Protein AF-A0A7S1Y944-F1 (afdb_monomer)

Organism: NCBI:txid210454

Solvent-accessible surface area (backbone atoms only 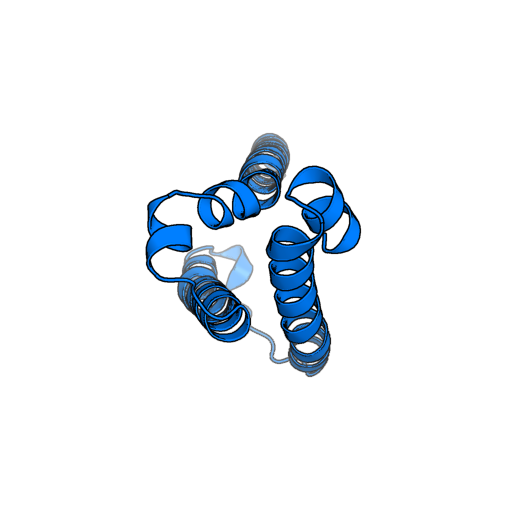— not comparable to full-atom values): 5858 Å² total; per-residue (Å²): 131,84,59,61,68,58,53,53,49,50,52,52,52,48,50,52,54,69,70,46,61,63,56,63,65,72,31,70,73,44,54,74,66,64,66,54,44,63,58,54,40,47,55,51,52,51,49,52,56,62,53,55,59,60,51,58,76,38,85,90,51,66,77,82,71,92,55,73,64,59,56,56,50,49,64,54,46,54,59,42,45,27,49,19,48,48,32,27,74,73,69,30,60,80,56,11,48,72,74,46,106

Mean predicted aligned error: 6.52 Å

InterPro domains:
  IPR010651 Sugar transport protein [PTHR16119] (5-99)
  IPR012435 TMEM144 [PF07857] (5-98)

Sequence (101 aa):
MSCEICGWSAALVSMLAFGTFGVPIKSDVARSVDIDPLVFQTYKTTMCFLTSWLLLLHPEVQNIQFTWWGVVSGLFWVPGGWGTVFAIKTAGLAVGIGVGS

Secondary structure (DSSP, 8-state):
---HHHHHHHHHHHHHHHHHTTTGGGSHHHHHTT--HHHHHHHHHHHHHHHHGGGGGSGGG------HHHHHHHHHHHHHHHHHHHHHHHH-HHHHHHHH-

Structure (mmCIF, N/CA/C/O backbone):
data_AF-A0A7S1Y944-F1
#
_entry.id   AF-A0A7S1Y944-F1
#
loop_
_atom_site.group_PDB
_atom_site.id
_atom_site.type_symbol
_atom_site.label_atom_id
_atom_site.label_alt_id
_at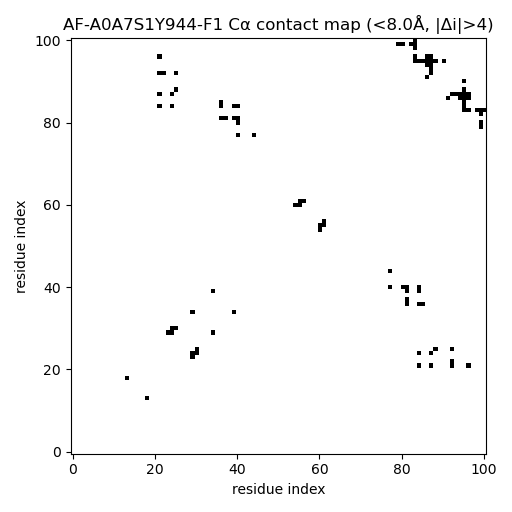om_site.label_comp_id
_atom_site.label_asym_id
_atom_site.label_entity_id
_atom_site.label_seq_id
_atom_site.pdbx_PDB_ins_code
_atom_site.Cartn_x
_atom_site.Cartn_y
_atom_site.Cartn_z
_atom_site.occupancy
_atom_site.B_iso_or_equiv
_atom_site.auth_seq_id
_atom_site.auth_comp_id
_atom_site.auth_asym_id
_atom_site.auth_atom_id
_atom_site.pdbx_PDB_model_num
ATOM 1 N N . MET A 1 1 ? -26.015 14.896 12.336 1.00 46.09 1 MET A N 1
ATOM 2 C CA . MET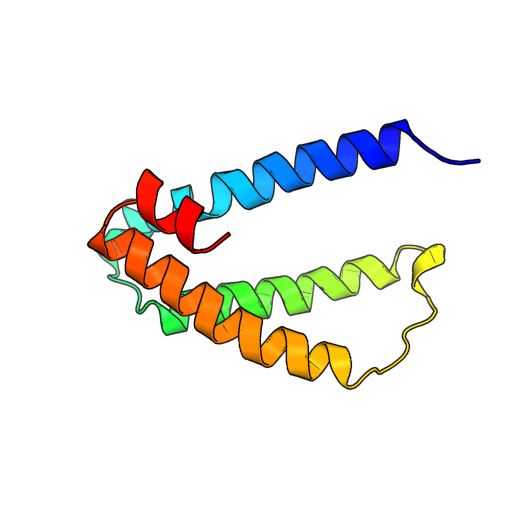 A 1 1 ? -26.126 15.784 11.161 1.00 46.09 1 MET A CA 1
ATOM 3 C C . MET A 1 1 ? -25.068 15.310 10.186 1.00 46.09 1 MET A C 1
ATOM 5 O O . MET A 1 1 ? -23.894 15.459 10.494 1.00 46.09 1 MET A O 1
ATOM 9 N N . SER A 1 2 ? -25.462 14.619 9.115 1.00 62.09 2 SER A N 1
ATOM 10 C CA . SER A 1 2 ? -24.516 14.073 8.139 1.00 62.09 2 SER A CA 1
ATOM 11 C C . SER A 1 2 ? -23.738 15.221 7.505 1.00 62.09 2 SER A C 1
ATOM 13 O O . SER A 1 2 ? -24.329 16.102 6.881 1.00 62.09 2 SER A O 1
ATOM 15 N N . CYS A 1 3 ? -22.421 15.250 7.695 1.00 77.25 3 CYS A N 1
ATOM 16 C CA . CYS A 1 3 ? -21.571 16.152 6.935 1.00 77.25 3 CYS A CA 1
ATOM 17 C C . CYS A 1 3 ? -21.396 15.556 5.532 1.00 77.25 3 CYS A C 1
ATOM 19 O O . CYS A 1 3 ? -20.380 14.933 5.236 1.00 77.25 3 CYS A O 1
ATOM 21 N N . GLU A 1 4 ? -22.401 15.720 4.669 1.00 86.19 4 GLU A N 1
ATOM 22 C CA . GLU A 1 4 ? -22.361 15.260 3.270 1.00 86.19 4 GLU A CA 1
ATOM 23 C C . GLU A 1 4 ? -21.105 15.776 2.554 1.00 86.19 4 GLU A C 1
ATOM 25 O O . GLU A 1 4 ? -20.427 15.043 1.841 1.00 86.19 4 GLU A O 1
ATOM 30 N N . ILE A 1 5 ? -20.725 17.027 2.833 1.00 89.62 5 ILE A N 1
ATOM 31 C CA . ILE A 1 5 ? -19.504 17.653 2.312 1.00 89.62 5 ILE A CA 1
ATOM 32 C C . ILE A 1 5 ? -18.244 16.910 2.779 1.00 89.62 5 ILE A C 1
ATOM 34 O O . ILE A 1 5 ? -17.307 16.773 1.999 1.00 89.62 5 ILE A O 1
ATOM 38 N N . CYS A 1 6 ? -18.215 16.406 4.017 1.00 84.81 6 CYS A N 1
ATOM 39 C CA . CYS A 1 6 ? -17.100 15.612 4.535 1.00 84.81 6 CYS A CA 1
ATOM 40 C C . CYS A 1 6 ? -17.017 14.247 3.838 1.00 84.81 6 CYS A C 1
ATOM 42 O O . CYS A 1 6 ? -15.923 13.762 3.569 1.00 84.81 6 CYS A O 1
ATOM 44 N N . GLY A 1 7 ? -18.163 13.639 3.512 1.00 85.38 7 GLY A N 1
ATOM 45 C CA . GLY A 1 7 ? -18.216 12.403 2.729 1.00 85.38 7 GLY A CA 1
ATOM 46 C C . GLY A 1 7 ? -17.689 12.605 1.307 1.00 85.38 7 GLY A C 1
ATOM 47 O O . GLY A 1 7 ? -16.800 11.878 0.862 1.00 85.38 7 GLY A O 1
ATOM 48 N N . TRP A 1 8 ? -18.170 13.642 0.616 1.00 91.31 8 TRP A N 1
ATOM 49 C CA . TRP A 1 8 ? -17.699 13.993 -0.727 1.00 91.31 8 TRP A CA 1
ATOM 50 C C . TRP A 1 8 ? -16.220 14.387 -0.752 1.00 91.31 8 TRP A C 1
ATOM 52 O O . TRP A 1 8 ? -15.497 13.983 -1.662 1.00 91.31 8 TRP A O 1
ATOM 62 N N . SER A 1 9 ? -15.738 15.129 0.247 1.00 89.12 9 SER A N 1
ATOM 63 C CA . SER A 1 9 ? -14.320 15.485 0.334 1.00 89.12 9 SER A CA 1
ATOM 64 C C . SER A 1 9 ? -13.447 14.263 0.621 1.00 89.12 9 SER A C 1
ATOM 66 O O . SER A 1 9 ? -12.427 14.093 -0.042 1.00 89.12 9 SER A O 1
ATOM 68 N N . ALA A 1 10 ? -13.867 13.363 1.515 1.00 87.25 10 ALA A N 1
ATOM 69 C CA . ALA A 1 10 ? -13.171 12.104 1.765 1.00 87.25 10 ALA A CA 1
ATOM 70 C C . ALA A 1 10 ? -13.111 11.222 0.507 1.00 87.25 10 ALA A C 1
ATOM 72 O O . ALA A 1 10 ? -12.063 10.645 0.222 1.00 87.25 10 ALA A O 1
ATOM 73 N N . ALA A 1 11 ? -14.191 11.165 -0.279 1.00 88.06 11 ALA A N 1
ATOM 74 C CA . ALA A 1 11 ? -14.229 10.438 -1.547 1.00 88.06 11 ALA A CA 1
ATOM 75 C C . ALA A 1 11 ? -13.293 11.046 -2.607 1.00 88.06 11 ALA A C 1
ATOM 77 O O . ALA A 1 11 ? -12.585 10.325 -3.306 1.00 88.06 11 ALA A O 1
ATOM 78 N N . LEU A 1 12 ? -13.238 12.376 -2.718 1.00 91.62 12 LEU A N 1
ATOM 79 C CA . LEU A 1 12 ? -12.310 13.046 -3.636 1.00 91.62 12 LEU A CA 1
ATOM 80 C C . LEU A 1 12 ? -10.850 12.842 -3.217 1.00 91.62 12 LEU A C 1
ATOM 82 O O . LEU A 1 12 ? -9.997 12.554 -4.058 1.00 91.62 12 LEU A O 1
ATOM 86 N N . VAL A 1 13 ? -10.558 12.952 -1.919 1.00 89.38 13 VAL A N 1
ATOM 87 C CA . VAL A 1 13 ? -9.216 12.713 -1.377 1.00 89.38 13 VAL A CA 1
ATOM 88 C C . VAL A 1 13 ? -8.804 11.257 -1.583 1.00 89.38 13 VAL A C 1
ATOM 90 O O . VAL A 1 13 ? -7.672 11.010 -1.997 1.00 89.38 13 VAL A O 1
ATOM 93 N N . SER A 1 14 ? -9.704 10.295 -1.361 1.00 85.69 14 SER A N 1
ATOM 94 C CA . SER A 1 14 ? -9.405 8.880 -1.586 1.00 85.69 14 SER A CA 1
ATOM 95 C C . S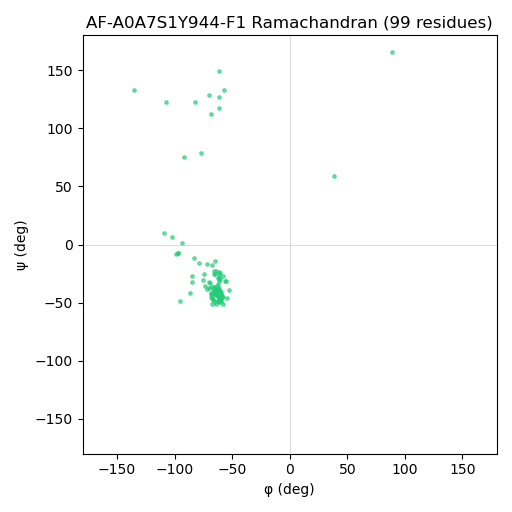ER A 1 14 ? -9.157 8.593 -3.064 1.00 85.69 14 SER A C 1
ATOM 97 O O . SER A 1 14 ? -8.168 7.941 -3.384 1.00 85.69 14 SER A O 1
ATOM 99 N N . MET A 1 15 ? -9.961 9.153 -3.971 1.00 86.94 15 MET A N 1
ATOM 100 C CA . MET A 1 15 ? -9.757 9.024 -5.413 1.00 86.94 15 MET A CA 1
ATOM 101 C C . MET A 1 15 ? -8.380 9.542 -5.839 1.00 86.94 15 MET A C 1
ATOM 103 O O . MET A 1 15 ? -7.680 8.874 -6.595 1.00 86.94 15 MET A O 1
ATOM 107 N N . LEU A 1 16 ? -7.960 10.709 -5.345 1.00 87.62 16 LEU A N 1
ATOM 108 C CA . LEU A 1 16 ? -6.645 11.261 -5.674 1.00 87.62 16 LEU A CA 1
ATOM 109 C C . LEU 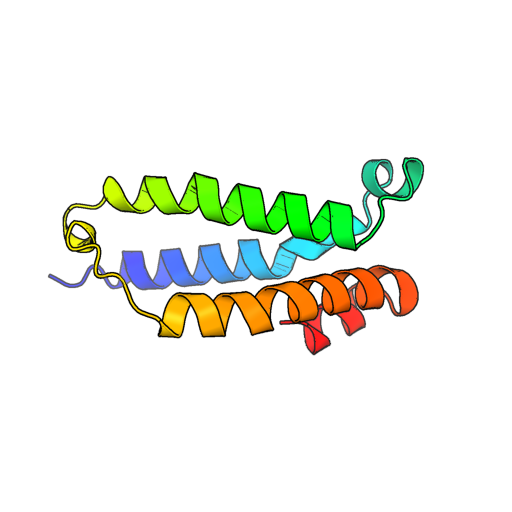A 1 16 ? -5.513 10.432 -5.055 1.00 87.62 16 LEU A C 1
ATOM 111 O O . LEU A 1 16 ? -4.550 10.106 -5.746 1.00 87.62 16 LEU A O 1
ATOM 115 N N . ALA A 1 17 ? -5.625 10.046 -3.784 1.00 84.75 17 ALA A N 1
ATOM 116 C CA . ALA A 1 17 ? -4.592 9.282 -3.087 1.00 84.75 17 ALA A CA 1
ATOM 117 C C . ALA A 1 17 ? -4.417 7.864 -3.665 1.00 84.75 17 ALA A C 1
ATOM 119 O O . ALA A 1 17 ? -3.294 7.450 -3.954 1.00 84.75 17 ALA A O 1
ATOM 120 N N . PHE A 1 18 ? -5.515 7.136 -3.898 1.00 78.38 18 PHE A N 1
ATOM 121 C CA . PHE A 1 18 ? -5.487 5.806 -4.517 1.00 78.38 18 PHE A CA 1
ATOM 122 C C . PHE A 1 18 ? -5.235 5.871 -6.030 1.00 78.38 18 PHE A C 1
ATOM 124 O O . PHE A 1 18 ? -4.596 4.989 -6.585 1.00 78.38 18 PHE A O 1
ATOM 131 N N . GLY A 1 19 ? -5.658 6.921 -6.729 1.00 75.12 19 GLY A N 1
ATOM 132 C CA . GLY A 1 19 ? -5.353 7.066 -8.155 1.00 75.12 19 GLY A CA 1
ATOM 133 C C . GLY A 1 19 ? -3.869 7.341 -8.419 1.00 75.12 19 GLY A C 1
ATOM 134 O O . GLY A 1 19 ? -3.313 6.900 -9.424 1.00 75.12 19 GLY A O 1
ATOM 135 N N . THR A 1 20 ? -3.199 8.052 -7.508 1.00 82.38 20 THR A N 1
ATOM 136 C CA . THR A 1 20 ? -1.811 8.505 -7.701 1.00 82.38 20 THR A CA 1
ATOM 137 C C . THR A 1 20 ? -0.751 7.609 -7.061 1.00 82.38 20 THR A C 1
ATOM 139 O O . THR A 1 20 ? 0.431 7.805 -7.349 1.00 82.38 20 THR A O 1
ATOM 142 N N . PHE A 1 21 ? -1.113 6.593 -6.261 1.00 77.88 21 PHE A N 1
ATOM 143 C CA . PHE A 1 21 ? -0.125 5.785 -5.518 1.00 77.88 21 PHE A CA 1
ATOM 144 C C . PHE A 1 21 ? 0.915 5.095 -6.414 1.00 77.88 21 PHE A C 1
ATOM 146 O O . PHE A 1 21 ? 2.023 4.810 -5.960 1.00 77.88 21 PHE A O 1
ATOM 153 N N . GLY A 1 22 ? 0.584 4.795 -7.674 1.00 74.31 22 GLY A N 1
ATOM 154 C CA . GLY A 1 22 ? 1.531 4.152 -8.584 1.00 74.31 22 GLY A CA 1
ATOM 155 C C . GLY A 1 22 ? 2.506 5.121 -9.260 1.00 74.31 22 GLY A C 1
ATOM 156 O O . GLY A 1 22 ? 3.499 4.676 -9.830 1.00 74.31 22 GLY A O 1
ATOM 157 N N . VAL A 1 23 ? 2.283 6.438 -9.177 1.00 81.81 23 VAL A N 1
ATOM 158 C CA . VAL A 1 23 ? 3.202 7.443 -9.737 1.00 81.81 23 VAL A CA 1
ATOM 159 C C . VAL A 1 23 ? 4.579 7.388 -9.046 1.00 81.81 23 VAL A C 1
ATOM 161 O O . VAL A 1 23 ? 5.578 7.268 -9.760 1.00 81.81 23 VAL A O 1
ATOM 164 N N . PRO A 1 24 ? 4.680 7.361 -7.697 1.00 79.00 24 PRO A N 1
ATOM 165 C CA . PRO A 1 24 ? 5.955 7.181 -6.995 1.00 79.00 24 PRO A CA 1
ATOM 166 C C . PRO A 1 24 ? 6.720 5.908 -7.370 1.00 79.00 24 PRO A C 1
ATOM 168 O O . PRO A 1 24 ? 7.949 5.927 -7.380 1.00 79.00 24 PRO A O 1
ATOM 171 N N . ILE A 1 25 ? 6.024 4.821 -7.728 1.00 78.06 25 ILE A N 1
ATOM 172 C CA . ILE A 1 25 ? 6.652 3.547 -8.133 1.00 78.06 25 ILE A CA 1
ATOM 173 C C . ILE A 1 25 ? 7.518 3.737 -9.385 1.00 78.06 25 ILE A C 1
ATOM 175 O O . ILE A 1 25 ? 8.540 3.075 -9.547 1.00 78.06 25 ILE A O 1
ATOM 179 N N . LYS A 1 26 ? 7.134 4.666 -10.268 1.00 76.38 26 LYS A N 1
ATOM 180 C CA . LYS A 1 26 ? 7.868 4.973 -11.502 1.00 76.38 26 LYS A CA 1
ATOM 181 C C . LYS A 1 26 ? 8.868 6.125 -11.346 1.00 76.38 26 LYS A C 1
ATOM 183 O O . LYS A 1 26 ? 9.507 6.487 -12.330 1.00 76.38 26 LYS A O 1
ATOM 188 N N . SER A 1 27 ? 9.003 6.698 -10.150 1.00 82.44 27 SER A N 1
ATOM 189 C CA . SER A 1 27 ? 9.974 7.766 -9.898 1.00 82.44 27 SER A CA 1
ATOM 190 C C . SER A 1 27 ? 11.408 7.287 -10.137 1.00 82.44 27 SER A C 1
ATOM 192 O O . SER A 1 27 ? 11.730 6.115 -9.918 1.00 82.44 27 SER A O 1
ATOM 194 N N . ASP A 1 28 ? 12.285 8.200 -10.554 1.00 79.50 28 ASP A N 1
ATOM 195 C CA . ASP A 1 28 ? 13.694 7.878 -10.818 1.00 79.50 28 ASP A CA 1
ATOM 196 C C . ASP A 1 28 ? 14.410 7.362 -9.561 1.00 79.50 28 ASP A C 1
ATOM 198 O O . ASP A 1 28 ? 15.280 6.501 -9.653 1.00 79.50 28 ASP A O 1
ATOM 202 N N . VAL A 1 29 ? 13.980 7.816 -8.378 1.00 82.06 29 VAL A N 1
ATOM 203 C CA . VAL A 1 29 ? 14.492 7.359 -7.077 1.00 82.06 29 VAL A CA 1
ATOM 204 C C . VAL A 1 29 ? 14.091 5.909 -6.786 1.00 82.06 29 VAL A C 1
ATOM 206 O O . VAL A 1 29 ? 14.912 5.125 -6.329 1.00 82.06 29 VAL A O 1
ATOM 209 N N . ALA A 1 30 ? 12.844 5.516 -7.063 1.00 78.38 30 ALA A N 1
ATOM 210 C CA . ALA A 1 30 ? 12.415 4.128 -6.870 1.00 78.38 30 ALA A CA 1
ATOM 211 C C . ALA A 1 30 ? 13.058 3.180 -7.899 1.00 78.38 30 ALA A C 1
ATOM 213 O O . ALA A 1 30 ? 13.348 2.023 -7.591 1.00 78.38 30 ALA A O 1
ATOM 214 N N . ARG A 1 31 ? 13.304 3.681 -9.117 1.00 78.56 31 ARG A N 1
ATOM 215 C CA . ARG A 1 31 ? 13.965 2.941 -10.198 1.00 78.56 31 ARG A CA 1
ATOM 216 C C . ARG A 1 31 ? 15.464 2.766 -9.981 1.00 78.56 31 ARG A C 1
ATOM 218 O O . ARG A 1 31 ? 15.981 1.712 -10.329 1.00 78.56 31 ARG A O 1
ATOM 225 N N . SER A 1 32 ? 16.151 3.753 -9.406 1.00 84.31 32 SER A N 1
ATOM 226 C CA . SER A 1 32 ? 17.601 3.683 -9.184 1.00 84.31 32 SER A CA 1
ATOM 227 C C . SER A 1 32 ? 18.010 2.605 -8.177 1.00 84.31 32 SER A C 1
ATOM 229 O O . SER A 1 32 ? 19.127 2.102 -8.248 1.00 84.31 32 SER A O 1
ATOM 231 N N . VAL A 1 33 ? 17.104 2.235 -7.269 1.00 84.19 33 VAL A N 1
ATOM 232 C CA . VAL A 1 33 ? 17.332 1.222 -6.224 1.00 84.19 33 VAL A CA 1
ATOM 233 C C . VAL A 1 33 ? 16.799 -0.164 -6.628 1.00 84.19 33 VAL A C 1
ATOM 235 O O . VAL A 1 33 ? 17.035 -1.129 -5.913 1.00 84.19 33 VAL A O 1
ATOM 238 N N . ASP A 1 34 ? 16.080 -0.274 -7.754 1.00 81.69 34 ASP A N 1
ATOM 239 C CA . ASP A 1 34 ? 15.346 -1.474 -8.197 1.00 81.69 34 ASP A CA 1
ATOM 240 C C . ASP A 1 34 ? 14.658 -2.236 -7.049 1.00 81.69 34 ASP A C 1
ATOM 242 O O . ASP A 1 34 ? 14.913 -3.404 -6.763 1.00 81.69 34 ASP A O 1
ATOM 246 N N . ILE A 1 35 ? 13.769 -1.532 -6.348 1.00 83.69 35 ILE A N 1
ATOM 247 C CA . ILE A 1 35 ? 13.143 -2.030 -5.118 1.00 83.69 35 ILE A CA 1
ATOM 248 C C . ILE A 1 35 ? 12.327 -3.294 -5.402 1.00 83.69 35 ILE A C 1
ATOM 250 O O . ILE A 1 35 ? 11.433 -3.269 -6.251 1.00 83.69 35 ILE A O 1
ATOM 254 N N . ASP A 1 36 ? 12.566 -4.373 -4.657 1.00 87.50 36 ASP A N 1
ATOM 255 C CA . ASP A 1 36 ? 11.763 -5.592 -4.763 1.00 87.50 36 ASP A CA 1
ATOM 256 C C . ASP A 1 36 ? 10.263 -5.295 -4.497 1.00 87.50 36 ASP A C 1
ATOM 258 O O . ASP A 1 36 ? 9.929 -4.608 -3.521 1.00 87.50 36 ASP A O 1
ATOM 262 N N . PRO A 1 37 ? 9.328 -5.787 -5.335 1.00 85.38 37 PRO A N 1
ATOM 263 C CA . PRO A 1 37 ? 7.896 -5.530 -5.163 1.00 85.38 37 PRO A CA 1
ATOM 264 C C . PRO A 1 37 ? 7.337 -5.927 -3.788 1.00 85.38 37 PRO A C 1
ATOM 266 O O . PRO A 1 37 ? 6.419 -5.275 -3.288 1.00 85.38 37 PRO A O 1
ATOM 269 N N . LEU A 1 38 ? 7.887 -6.965 -3.149 1.00 88.50 38 LEU A N 1
ATOM 270 C CA . LEU A 1 38 ? 7.487 -7.413 -1.815 1.00 88.50 38 LEU A CA 1
ATOM 271 C C . LEU A 1 38 ? 7.949 -6.442 -0.733 1.00 88.50 38 LEU A C 1
ATOM 273 O O . LEU A 1 38 ? 7.194 -6.157 0.200 1.00 88.50 38 LEU A O 1
ATOM 277 N N . VAL A 1 39 ? 9.147 -5.876 -0.883 1.00 89.50 39 VAL A N 1
ATOM 278 C CA . VAL A 1 39 ? 9.637 -4.810 -0.001 1.00 89.50 39 VAL A CA 1
ATOM 279 C C . VAL A 1 39 ? 8.709 -3.603 -0.113 1.00 89.50 39 VAL A C 1
ATOM 281 O O . VAL A 1 39 ? 8.203 -3.126 0.902 1.00 89.50 39 VAL A O 1
ATOM 284 N N . PHE A 1 40 ? 8.375 -3.173 -1.332 1.00 87.12 40 PHE A N 1
ATOM 285 C CA . PHE A 1 40 ? 7.454 -2.053 -1.549 1.00 87.12 40 PHE A CA 1
ATOM 286 C C . PHE A 1 40 ? 6.060 -2.304 -0.939 1.00 87.12 40 PHE A C 1
ATOM 288 O O . PHE A 1 40 ? 5.518 -1.447 -0.237 1.00 87.12 40 PHE A O 1
ATOM 295 N N . GLN A 1 41 ? 5.488 -3.495 -1.149 1.00 88.75 41 GLN A N 1
ATOM 296 C CA . GLN A 1 41 ? 4.197 -3.885 -0.570 1.00 88.75 41 GLN A CA 1
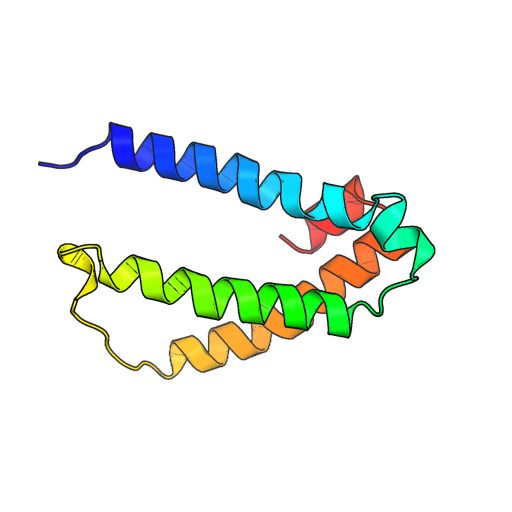ATOM 297 C C . GLN A 1 41 ? 4.238 -3.931 0.966 1.00 88.75 41 GLN A C 1
ATOM 299 O O . GLN A 1 41 ? 3.255 -3.556 1.613 1.00 88.75 41 GLN A O 1
ATOM 304 N N . THR A 1 42 ? 5.365 -4.348 1.551 1.00 89.81 42 THR A N 1
ATOM 305 C CA . THR A 1 42 ? 5.576 -4.346 3.006 1.00 89.81 42 THR A CA 1
ATOM 306 C C . THR A 1 42 ? 5.567 -2.920 3.541 1.00 89.81 42 THR A C 1
ATOM 308 O O . THR A 1 42 ? 4.767 -2.623 4.422 1.00 89.81 42 THR A O 1
ATOM 311 N N . TYR A 1 43 ? 6.348 -2.008 2.947 1.00 89.12 43 TYR A N 1
ATOM 312 C CA . TYR A 1 43 ? 6.335 -0.587 3.319 1.00 89.12 43 TYR A CA 1
ATOM 313 C C . TYR A 1 43 ? 4.928 0.011 3.241 1.00 89.12 43 TYR A C 1
ATOM 315 O O . TYR A 1 43 ? 4.487 0.661 4.189 1.00 89.12 43 TYR A O 1
ATOM 323 N N . LYS A 1 44 ? 4.190 -0.251 2.154 1.00 86.62 44 LYS A N 1
ATOM 324 C CA . LYS A 1 44 ? 2.804 0.215 2.007 1.00 86.62 44 LYS A CA 1
ATOM 325 C C . LYS A 1 44 ? 1.907 -0.325 3.124 1.00 86.62 44 LYS A C 1
ATOM 327 O O . LYS A 1 44 ? 1.194 0.442 3.762 1.00 86.62 44 LYS A O 1
ATOM 332 N N . THR A 1 45 ? 1.956 -1.632 3.376 1.00 89.00 45 THR A N 1
ATOM 333 C CA . THR A 1 45 ? 1.126 -2.297 4.394 1.00 89.00 45 THR A CA 1
ATOM 334 C C . THR A 1 45 ? 1.443 -1.778 5.795 1.00 89.00 45 THR A C 1
ATOM 336 O O . THR A 1 45 ? 0.528 -1.462 6.553 1.00 89.00 45 THR A O 1
ATOM 339 N N . THR A 1 46 ? 2.726 -1.611 6.121 1.00 90.81 46 THR A N 1
ATOM 340 C CA . THR A 1 46 ? 3.175 -1.030 7.389 1.00 90.81 46 THR A CA 1
ATOM 341 C C . THR A 1 46 ? 2.697 0.410 7.543 1.00 90.81 46 THR A C 1
ATOM 343 O O . THR A 1 46 ? 2.188 0.761 8.603 1.00 90.81 46 THR A O 1
ATOM 346 N N . MET A 1 47 ? 2.798 1.237 6.500 1.00 90.12 47 MET A N 1
ATOM 347 C CA . MET A 1 47 ? 2.313 2.618 6.557 1.00 90.12 47 MET A CA 1
ATOM 348 C C . MET A 1 47 ? 0.800 2.678 6.742 1.00 90.12 47 MET A C 1
ATOM 350 O O . MET A 1 47 ? 0.342 3.427 7.595 1.00 90.12 47 MET A O 1
ATOM 354 N N . CYS A 1 48 ? 0.026 1.857 6.024 1.00 88.56 48 CYS A N 1
AT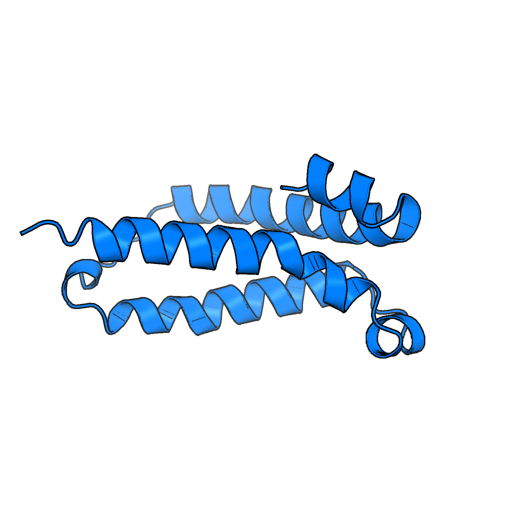OM 355 C CA . CYS A 1 48 ? -1.418 1.744 6.238 1.00 88.56 48 CYS A CA 1
ATOM 356 C C . CYS A 1 48 ? -1.752 1.302 7.665 1.00 88.56 48 CYS A C 1
ATOM 358 O O . CYS A 1 48 ? -2.653 1.864 8.279 1.00 88.56 48 CYS A O 1
ATOM 360 N N . PHE A 1 49 ? -1.022 0.331 8.215 1.00 89.69 49 PHE A N 1
ATOM 361 C CA . PHE A 1 49 ? -1.217 -0.101 9.595 1.00 89.69 49 PHE A CA 1
ATOM 362 C C . PHE A 1 49 ? -0.952 1.042 10.581 1.00 89.69 49 PHE A C 1
ATOM 364 O O . PHE A 1 49 ? -1.804 1.322 11.415 1.00 89.69 49 PHE A O 1
ATOM 371 N N . LEU A 1 50 ? 0.183 1.739 10.455 1.00 91.69 50 LEU A N 1
ATOM 372 C CA . LEU A 1 50 ? 0.560 2.851 11.334 1.00 91.69 50 LEU A CA 1
ATOM 373 C C . LEU A 1 50 ? -0.414 4.035 11.238 1.00 91.69 50 LEU A C 1
ATOM 375 O O . LEU A 1 50 ? -0.806 4.587 12.263 1.00 91.69 50 LEU A O 1
ATOM 379 N N . THR A 1 51 ? -0.839 4.415 10.032 1.00 89.12 51 THR A N 1
ATOM 380 C CA . THR A 1 51 ? -1.767 5.539 9.838 1.00 89.12 51 THR A CA 1
ATOM 381 C C . THR A 1 51 ? -3.198 5.199 10.240 1.00 89.12 51 THR A C 1
ATOM 383 O O . THR A 1 51 ? -3.926 6.095 10.659 1.00 89.12 51 THR A O 1
ATOM 386 N N . SER A 1 52 ? -3.599 3.924 10.208 1.00 86.31 52 SER A N 1
ATOM 387 C CA . SER A 1 52 ? -4.932 3.494 10.661 1.00 86.31 52 SER A CA 1
ATOM 388 C C . SER A 1 52 ? -5.175 3.785 12.145 1.00 86.31 52 SER A C 1
ATOM 390 O O . SER A 1 52 ? -6.314 4.020 12.539 1.00 86.31 52 SER A O 1
ATOM 392 N N . TRP A 1 53 ? -4.124 3.864 12.970 1.00 85.44 53 TRP A N 1
ATOM 393 C CA . TRP A 1 53 ? -4.245 4.267 14.377 1.00 85.44 53 TRP A CA 1
ATOM 394 C C . TRP A 1 53 ? -4.689 5.725 14.550 1.00 85.44 53 TRP A C 1
ATOM 396 O O . TRP A 1 53 ? -5.287 6.057 15.570 1.00 85.44 53 TRP A O 1
ATOM 406 N N . LEU A 1 54 ? -4.476 6.590 13.548 1.00 84.81 54 LEU A N 1
ATOM 407 C CA . LEU A 1 54 ? -4.982 7.967 13.572 1.00 84.81 54 LEU A CA 1
ATOM 408 C C . LEU A 1 54 ? -6.513 8.012 13.562 1.00 84.81 54 LEU A C 1
ATOM 410 O O . LEU A 1 54 ? -7.093 8.963 14.081 1.00 84.81 54 LEU A O 1
ATOM 414 N N . LEU A 1 55 ? -7.179 6.976 13.037 1.00 82.62 55 LEU A N 1
ATOM 415 C CA . LEU A 1 55 ? -8.640 6.887 13.054 1.00 82.62 55 LEU A CA 1
ATOM 416 C C . LEU A 1 55 ? -9.198 6.787 14.477 1.00 82.62 55 LEU A C 1
ATOM 418 O O . LEU A 1 55 ? -10.334 7.189 14.702 1.00 82.62 55 LEU A O 1
ATOM 422 N N . LEU A 1 56 ? -8.399 6.342 15.455 1.00 81.81 56 LEU A N 1
ATOM 423 C CA . LEU A 1 56 ? -8.810 6.303 16.863 1.00 81.81 56 LEU A CA 1
ATOM 424 C C . LEU A 1 56 ? -8.994 7.693 17.479 1.00 81.81 56 LEU A C 1
ATOM 426 O O . LEU A 1 56 ? -9.656 7.821 18.506 1.00 81.81 56 LEU A O 1
ATOM 430 N N . LEU A 1 57 ? -8.437 8.735 16.855 1.00 81.38 57 LEU A N 1
ATOM 431 C CA . LEU A 1 57 ? -8.680 10.120 17.254 1.00 81.38 57 LEU A CA 1
ATOM 432 C C . LEU A 1 57 ? -10.100 10.578 16.891 1.00 81.38 57 LEU A C 1
ATOM 434 O O . LEU A 1 57 ? -10.570 11.581 17.426 1.00 81.38 57 LEU A O 1
ATOM 438 N N . HIS A 1 58 ? -10.793 9.862 15.997 1.00 78.44 58 HIS A N 1
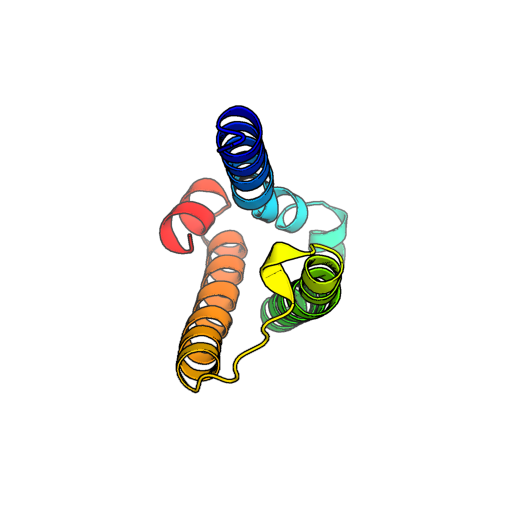ATOM 439 C CA . HIS A 1 58 ? -12.159 10.185 15.620 1.00 78.44 58 HIS A CA 1
ATOM 440 C C . HIS A 1 58 ? -13.148 9.606 16.650 1.00 78.44 58 HIS A C 1
ATOM 442 O O . HIS A 1 58 ? -13.176 8.388 16.854 1.00 78.44 58 HIS A O 1
ATOM 448 N N . PRO A 1 59 ? -14.002 10.436 17.280 1.00 72.69 59 PRO A N 1
ATOM 449 C CA . PRO A 1 59 ? -14.872 10.006 18.380 1.00 72.69 59 PRO A CA 1
ATOM 450 C C . PRO A 1 59 ? -15.878 8.913 17.980 1.00 72.69 59 PRO A C 1
ATOM 452 O O . PRO A 1 59 ? -16.299 8.129 18.822 1.00 72.69 59 PRO A O 1
ATOM 455 N N . GLU A 1 60 ? -16.223 8.804 16.696 1.00 71.88 60 GLU A N 1
ATOM 456 C CA . GLU A 1 60 ? -17.141 7.771 16.186 1.00 71.88 60 GLU A CA 1
ATOM 457 C C . GLU A 1 60 ? -16.491 6.381 16.010 1.00 71.88 60 GLU A C 1
ATOM 459 O O . GLU A 1 60 ? -17.199 5.384 15.895 1.00 71.88 60 GLU A O 1
ATOM 464 N N . VAL A 1 61 ? -15.155 6.285 16.008 1.00 72.25 61 VAL A N 1
ATOM 465 C CA . VAL A 1 61 ? -14.403 5.050 15.682 1.00 72.25 61 VAL A CA 1
ATOM 466 C C . VAL A 1 61 ? -13.877 4.340 16.944 1.00 72.25 61 VAL A C 1
ATOM 468 O O . VAL A 1 61 ? -13.179 3.334 16.873 1.00 72.25 61 VAL A O 1
ATOM 471 N N . GLN A 1 62 ? -14.255 4.811 18.136 1.00 68.88 62 GLN A N 1
ATOM 472 C CA . GLN A 1 62 ? -13.728 4.317 19.418 1.00 68.88 62 GLN A CA 1
ATOM 473 C C . GLN A 1 62 ? -14.078 2.849 19.741 1.00 68.88 62 GLN A C 1
ATOM 475 O O . GLN A 1 62 ? -13.449 2.243 20.607 1.00 68.88 62 GLN A O 1
ATOM 480 N N . ASN A 1 63 ? -15.035 2.243 19.034 1.00 74.31 63 ASN A N 1
ATOM 481 C CA . ASN A 1 63 ? -15.430 0.848 19.231 1.00 74.31 63 ASN A CA 1
ATOM 482 C C . ASN A 1 63 ? -14.636 -0.099 18.318 1.00 74.31 63 ASN A C 1
ATOM 484 O O . ASN A 1 63 ? -15.167 -0.621 17.338 1.00 74.31 63 ASN A O 1
ATOM 488 N N . ILE A 1 64 ? -13.366 -0.353 18.647 1.00 75.25 64 ILE A N 1
ATOM 489 C CA . ILE A 1 64 ? -12.573 -1.370 17.941 1.00 75.25 64 ILE A CA 1
ATOM 490 C C . ILE A 1 64 ? -13.138 -2.753 18.279 1.00 75.25 64 ILE A C 1
ATOM 492 O O . ILE A 1 64 ? -13.041 -3.218 19.414 1.00 75.25 64 ILE A O 1
ATOM 496 N N . GLN A 1 65 ? -13.719 -3.424 17.288 1.00 83.06 65 GLN A N 1
ATOM 497 C CA . GLN A 1 65 ? -14.157 -4.813 17.398 1.00 83.06 65 GLN A CA 1
ATOM 498 C C . GLN A 1 65 ? -13.215 -5.689 16.580 1.00 83.06 65 GLN A C 1
ATOM 500 O O . GLN A 1 65 ? -13.044 -5.484 15.377 1.00 83.06 65 GLN A O 1
ATOM 505 N N . PHE A 1 66 ? -12.588 -6.670 17.230 1.00 84.94 66 PHE A N 1
ATOM 506 C CA . PHE A 1 66 ? -11.768 -7.635 16.512 1.00 84.94 66 PHE A CA 1
ATOM 507 C C . PHE A 1 66 ? -12.664 -8.554 15.680 1.00 84.94 66 PHE A C 1
ATOM 509 O O . PHE A 1 66 ? -13.613 -9.149 16.190 1.00 84.94 66 PHE A O 1
ATOM 516 N N . THR A 1 67 ? -12.341 -8.690 14.397 1.00 90.50 67 THR A N 1
ATOM 517 C CA . THR A 1 67 ? -13.062 -9.566 13.478 1.00 90.50 67 THR A CA 1
ATOM 518 C C . THR A 1 67 ? -12.088 -10.371 12.634 1.00 90.50 67 THR A C 1
ATOM 520 O O . THR A 1 67 ? -11.153 -9.831 12.038 1.00 90.50 67 THR A O 1
ATOM 523 N N . TRP A 1 68 ? -12.338 -11.677 12.535 1.00 91.62 68 TRP A N 1
ATOM 524 C CA . TRP A 1 68 ? -11.571 -12.574 11.670 1.00 91.62 68 TRP A CA 1
ATOM 525 C C . TRP A 1 68 ? -11.658 -12.182 10.192 1.00 91.62 68 TRP A C 1
ATOM 527 O O . TRP A 1 68 ? -10.723 -12.433 9.433 1.00 91.62 68 TRP A O 1
ATOM 537 N N . TRP A 1 69 ? -12.723 -11.484 9.789 1.00 90.19 69 TRP A N 1
ATOM 538 C CA . TRP A 1 69 ? -12.865 -10.956 8.433 1.00 90.19 69 TRP A CA 1
ATOM 539 C C . TRP A 1 69 ? -11.768 -9.953 8.063 1.00 90.19 69 TRP A C 1
ATOM 541 O O . TRP A 1 69 ? -11.369 -9.897 6.902 1.00 90.19 69 TRP A O 1
ATOM 551 N N . GLY A 1 70 ? -11.212 -9.224 9.038 1.00 86.31 70 GLY A N 1
ATOM 552 C CA . GLY A 1 70 ? -10.067 -8.341 8.808 1.00 86.31 70 GLY A CA 1
ATOM 553 C C . GLY A 1 70 ? -8.805 -9.115 8.416 1.00 86.31 70 GLY A C 1
ATOM 554 O O . GLY A 1 70 ? -8.079 -8.701 7.515 1.00 86.31 70 GLY A O 1
ATOM 555 N N . VAL A 1 71 ? -8.584 -10.285 9.025 1.00 89.31 71 VAL A N 1
ATOM 556 C CA . VAL A 1 71 ? -7.456 -11.172 8.688 1.00 89.31 71 VAL A CA 1
ATOM 557 C C . VAL A 1 71 ? -7.626 -11.740 7.282 1.00 89.31 71 VAL A C 1
ATOM 559 O O . VAL A 1 71 ? -6.694 -11.686 6.482 1.00 89.31 71 VAL A O 1
ATOM 562 N N . VAL A 1 72 ? -8.827 -12.226 6.953 1.00 92.94 72 VAL A N 1
ATOM 563 C CA . VAL A 1 72 ? -9.144 -12.734 5.609 1.00 92.94 72 VAL A CA 1
ATOM 564 C C . VAL A 1 72 ? -8.942 -11.640 4.559 1.00 92.94 72 VAL A C 1
ATOM 566 O O . VAL A 1 72 ? -8.278 -11.873 3.552 1.00 92.94 72 VAL A O 1
ATOM 569 N N . SER A 1 73 ? -9.429 -10.423 4.815 1.00 88.19 73 SER A N 1
ATOM 570 C CA . SER A 1 73 ? -9.213 -9.276 3.928 1.00 88.19 73 SER A CA 1
ATOM 571 C C . SER A 1 73 ? -7.725 -8.973 3.731 1.00 88.19 73 SER A C 1
ATOM 573 O O . SER A 1 73 ? -7.292 -8.751 2.602 1.00 88.19 73 SER A O 1
ATOM 575 N N . GLY A 1 74 ? -6.928 -8.987 4.803 1.00 87.25 74 GLY A N 1
ATOM 576 C CA . GLY A 1 74 ? -5.482 -8.769 4.728 1.00 87.25 74 GLY A CA 1
ATOM 577 C C . GLY A 1 74 ? -4.762 -9.830 3.891 1.00 87.25 74 GLY A C 1
ATOM 578 O O . GLY A 1 74 ? -3.894 -9.491 3.085 1.00 87.25 74 GLY A O 1
ATOM 579 N N . LEU A 1 75 ? -5.165 -11.099 4.020 1.00 89.94 75 LEU A N 1
ATOM 580 C CA . LEU A 1 75 ? -4.594 -12.215 3.261 1.00 89.94 75 LEU A CA 1
ATOM 581 C C . LEU A 1 75 ? -4.800 -12.088 1.750 1.00 89.94 75 LEU A C 1
ATOM 583 O O . LEU A 1 75 ? -3.915 -12.489 1.004 1.00 89.94 75 LEU A O 1
ATOM 587 N N . PHE A 1 76 ? -5.919 -11.525 1.289 1.00 89.75 76 PHE A N 1
ATOM 588 C CA . PHE A 1 76 ? -6.140 -11.277 -0.142 1.00 89.75 76 PHE A CA 1
ATOM 589 C C . PHE A 1 76 ? -5.539 -9.949 -0.612 1.00 89.75 76 PHE A C 1
ATOM 591 O O . PHE A 1 76 ? -5.058 -9.844 -1.741 1.00 89.75 76 PHE A O 1
ATOM 598 N N . TRP A 1 77 ? -5.503 -8.943 0.262 1.00 87.31 77 TRP A N 1
ATOM 599 C CA . TRP A 1 77 ? -4.984 -7.621 -0.075 1.00 87.31 77 TRP A CA 1
ATOM 600 C C . TRP A 1 77 ? -3.464 -7.598 -0.281 1.00 87.31 77 TRP A C 1
ATOM 602 O O . TRP A 1 77 ? -2.978 -6.900 -1.172 1.00 87.31 77 TRP A O 1
ATOM 612 N N . VAL A 1 78 ? -2.696 -8.362 0.506 1.00 88.94 78 VAL A N 1
ATOM 613 C CA . VAL A 1 78 ? -1.224 -8.361 0.413 1.00 88.94 78 VAL A CA 1
ATOM 614 C C . VAL A 1 78 ? -0.713 -8.968 -0.907 1.00 88.94 78 VAL A C 1
ATOM 616 O O . VAL A 1 78 ? 0.050 -8.283 -1.594 1.00 88.94 78 VAL A O 1
ATOM 619 N N . PRO A 1 79 ? -1.135 -10.178 -1.328 1.00 89.25 79 PRO A N 1
ATOM 620 C CA . PRO A 1 79 ? -0.759 -10.741 -2.626 1.00 89.25 79 PRO A CA 1
ATOM 621 C C . PRO A 1 79 ? -1.293 -9.918 -3.797 1.00 89.25 79 PRO A C 1
ATOM 623 O O . PRO A 1 79 ? -0.573 -9.724 -4.774 1.00 89.25 79 PRO A O 1
ATOM 626 N N . GLY A 1 80 ? -2.518 -9.386 -3.680 1.00 87.38 80 GLY A N 1
ATOM 627 C CA . GLY A 1 80 ? -3.088 -8.480 -4.676 1.00 87.38 80 GLY A CA 1
ATOM 628 C C . GLY A 1 80 ? -2.206 -7.250 -4.873 1.00 87.38 80 GLY A C 1
ATOM 629 O O . GLY A 1 80 ? -1.758 -6.979 -5.981 1.00 87.38 80 GLY A O 1
ATOM 630 N N . GLY A 1 81 ? -1.844 -6.572 -3.781 1.00 86.88 81 GLY A N 1
ATOM 631 C CA . GLY A 1 81 ? -0.972 -5.403 -3.822 1.00 86.88 81 GLY A CA 1
ATOM 632 C C . GLY A 1 81 ? 0.434 -5.690 -4.358 1.00 86.88 81 GLY A C 1
ATOM 633 O O . GLY A 1 81 ? 0.965 -4.883 -5.119 1.00 86.88 81 GLY A O 1
ATOM 634 N N . TRP A 1 82 ? 1.018 -6.845 -4.024 1.00 89.94 82 TRP A N 1
ATOM 635 C CA . TRP A 1 82 ? 2.279 -7.293 -4.624 1.00 89.94 82 TRP A CA 1
ATOM 636 C C . TRP A 1 82 ? 2.147 -7.482 -6.142 1.00 89.94 82 TRP A C 1
ATOM 638 O O . TRP A 1 82 ? 2.967 -6.963 -6.904 1.00 89.94 82 TRP A O 1
ATOM 648 N N . GLY A 1 83 ? 1.078 -8.154 -6.583 1.00 88.25 83 GLY A N 1
ATOM 649 C CA . GLY A 1 83 ? 0.765 -8.363 -7.995 1.00 88.25 83 GLY A CA 1
ATOM 650 C C . GLY A 1 83 ? 0.588 -7.048 -8.755 1.00 88.25 83 GLY A C 1
ATOM 651 O O . GLY A 1 83 ? 1.126 -6.903 -9.849 1.00 88.25 83 GLY A O 1
ATOM 652 N N . THR A 1 84 ? -0.066 -6.054 -8.149 1.00 86.88 84 THR A N 1
ATOM 653 C CA . THR A 1 84 ? -0.213 -4.702 -8.708 1.00 86.88 84 THR A CA 1
ATOM 654 C C . THR A 1 84 ? 1.142 -4.035 -8.939 1.00 86.88 84 THR A C 1
ATOM 656 O O . THR A 1 84 ? 1.398 -3.505 -10.018 1.00 86.88 84 THR A O 1
ATOM 659 N N . VAL A 1 85 ? 2.047 -4.078 -7.955 1.00 85.94 85 VAL A N 1
ATOM 660 C CA . VAL A 1 85 ? 3.390 -3.480 -8.084 1.00 85.94 85 VAL A CA 1
ATOM 661 C C . VAL A 1 85 ? 4.196 -4.194 -9.169 1.00 85.94 85 VAL A C 1
ATOM 663 O O . VAL A 1 85 ? 4.845 -3.541 -9.989 1.00 85.94 85 VAL A O 1
ATOM 666 N N . PHE A 1 86 ? 4.114 -5.525 -9.220 1.00 87.25 86 PHE A N 1
ATOM 667 C CA . PHE A 1 86 ? 4.753 -6.320 -10.264 1.00 87.25 86 PHE A CA 1
ATOM 668 C C . PHE A 1 86 ? 4.208 -5.978 -11.660 1.00 87.25 86 PHE A C 1
ATOM 670 O O . PHE A 1 86 ? 4.987 -5.722 -12.578 1.00 87.25 86 PHE A O 1
ATOM 677 N N . ALA A 1 87 ? 2.885 -5.883 -11.815 1.00 86.31 87 ALA A N 1
ATOM 678 C CA . ALA A 1 87 ? 2.235 -5.509 -13.068 1.00 86.31 87 ALA A CA 1
ATOM 679 C C . ALA A 1 87 ? 2.592 -4.082 -13.512 1.00 86.31 87 ALA A C 1
ATOM 681 O O . ALA A 1 87 ? 2.827 -3.844 -14.694 1.00 86.31 87 ALA A O 1
ATOM 682 N N . ILE A 1 88 ? 2.701 -3.125 -12.584 1.00 85.44 88 ILE A N 1
ATOM 683 C CA . ILE A 1 88 ? 3.144 -1.756 -12.895 1.00 85.44 88 ILE A CA 1
ATOM 684 C C . ILE A 1 88 ? 4.589 -1.753 -13.410 1.00 85.44 88 ILE A C 1
ATOM 686 O O . ILE A 1 88 ? 4.896 -1.015 -14.351 1.00 85.44 88 ILE A O 1
ATOM 690 N N . LYS A 1 89 ? 5.471 -2.576 -12.825 1.00 81.94 89 LYS A N 1
ATOM 691 C CA . LYS A 1 89 ? 6.863 -2.705 -13.278 1.00 81.94 89 LYS A CA 1
ATOM 692 C C . LYS A 1 89 ? 6.973 -3.320 -14.679 1.00 81.94 89 LYS A C 1
ATOM 694 O O . LYS A 1 89 ? 7.836 -2.887 -15.439 1.00 81.94 89 LYS A O 1
ATOM 699 N N . THR A 1 90 ? 6.122 -4.288 -15.029 1.00 83.94 90 THR A N 1
ATOM 700 C CA . THR A 1 90 ? 6.216 -5.044 -16.294 1.00 83.94 90 THR A CA 1
ATOM 701 C C . THR A 1 90 ? 5.345 -4.488 -17.425 1.00 83.94 90 THR A C 1
ATOM 703 O O . THR A 1 90 ? 5.839 -4.290 -18.531 1.00 83.94 90 THR A O 1
ATOM 706 N N . ALA A 1 91 ? 4.066 -4.204 -17.167 1.00 83.69 91 ALA A N 1
ATOM 707 C CA . ALA A 1 91 ? 3.079 -3.753 -18.157 1.00 83.69 91 ALA A CA 1
ATOM 708 C C . ALA A 1 91 ? 2.864 -2.226 -18.162 1.00 83.69 91 ALA A C 1
ATOM 710 O O . ALA A 1 91 ? 2.189 -1.684 -19.038 1.00 83.69 91 ALA A O 1
ATOM 711 N N . GLY A 1 92 ? 3.450 -1.514 -17.194 1.00 81.56 92 GLY A N 1
ATOM 712 C CA . GLY A 1 92 ? 3.338 -0.067 -17.057 1.00 81.56 92 GLY A CA 1
ATOM 713 C C . GLY A 1 92 ? 2.137 0.387 -16.224 1.00 81.56 92 GLY A C 1
ATOM 714 O O . GLY A 1 92 ? 1.204 -0.359 -15.938 1.00 81.56 92 GLY A O 1
ATOM 715 N N . LEU A 1 93 ? 2.170 1.661 -15.828 1.00 80.88 93 LEU A N 1
ATOM 716 C CA . LEU A 1 93 ? 1.254 2.245 -14.842 1.00 80.88 93 LEU A CA 1
ATOM 717 C C . LEU A 1 93 ? -0.228 2.161 -15.239 1.00 80.88 93 LEU A C 1
ATOM 719 O O . LEU A 1 93 ? -1.062 1.827 -14.404 1.00 80.88 93 LEU A O 1
ATOM 723 N N . ALA A 1 94 ? -0.543 2.448 -16.507 1.00 79.12 94 ALA A N 1
ATOM 724 C CA . ALA A 1 94 ? -1.920 2.519 -16.997 1.00 79.12 94 ALA A CA 1
ATOM 725 C C . ALA A 1 94 ? -2.636 1.158 -16.959 1.00 79.12 94 ALA A C 1
ATOM 727 O O . ALA A 1 94 ? -3.819 1.097 -16.644 1.00 79.12 94 ALA A O 1
ATOM 728 N N . VAL A 1 95 ? -1.910 0.073 -17.245 1.00 79.12 95 VAL A N 1
ATOM 729 C CA . VAL A 1 95 ? -2.453 -1.294 -17.223 1.00 79.12 95 VAL A CA 1
ATOM 730 C C . VAL A 1 95 ? -2.358 -1.883 -15.814 1.00 79.12 95 VAL A C 1
ATOM 732 O O . VAL A 1 95 ? -3.309 -2.485 -15.328 1.00 79.12 95 VAL A O 1
ATOM 735 N N . GLY A 1 96 ? -1.233 -1.663 -15.127 1.00 77.19 96 GLY A N 1
ATOM 736 C CA . GLY A 1 96 ? -0.971 -2.237 -13.810 1.00 77.19 96 GLY A CA 1
ATOM 737 C C . GLY A 1 96 ? -1.891 -1.716 -12.704 1.00 77.19 96 GLY A C 1
ATOM 738 O O . GLY A 1 96 ? -2.352 -2.517 -11.897 1.00 77.19 96 GLY A O 1
ATOM 739 N N . ILE A 1 97 ? -2.212 -0.412 -12.675 1.00 75.88 97 ILE A N 1
ATOM 740 C CA . ILE A 1 97 ? -3.167 0.126 -11.689 1.00 75.88 97 ILE A CA 1
ATOM 741 C C . ILE A 1 97 ? -4.571 -0.424 -11.942 1.00 75.88 97 ILE A C 1
ATOM 743 O O . ILE A 1 97 ? -5.195 -0.903 -11.003 1.00 75.88 97 ILE A O 1
ATOM 747 N N . GLY A 1 98 ? -5.062 -0.406 -13.185 1.00 69.00 98 GLY A N 1
ATOM 748 C CA . GLY A 1 98 ? -6.442 -0.806 -13.491 1.00 69.00 98 GLY A CA 1
ATOM 749 C C . GLY A 1 98 ? -6.767 -2.268 -13.165 1.00 69.00 98 GLY A C 1
ATOM 750 O O . GLY A 1 98 ? -7.906 -2.577 -12.840 1.00 69.00 98 GLY A O 1
ATOM 751 N N . VAL A 1 99 ? -5.773 -3.159 -13.219 1.00 69.69 99 VAL A N 1
ATOM 752 C CA . VAL A 1 99 ? -5.932 -4.590 -12.891 1.00 69.69 99 VAL A CA 1
ATOM 753 C C . VAL A 1 99 ? -5.808 -4.858 -11.388 1.00 69.69 99 VAL A C 1
ATOM 755 O O . VAL A 1 99 ? -6.345 -5.841 -10.888 1.00 69.69 99 VAL A O 1
ATOM 758 N N . GLY A 1 100 ? -5.074 -4.004 -10.677 1.00 61.62 100 GLY A N 1
ATOM 759 C CA . GLY A 1 100 ? -4.719 -4.194 -9.275 1.00 61.62 100 GLY A CA 1
ATOM 760 C C . GLY A 1 100 ? -5.417 -3.260 -8.283 1.00 61.62 100 GLY A C 1
ATOM 761 O O . GLY A 1 100 ?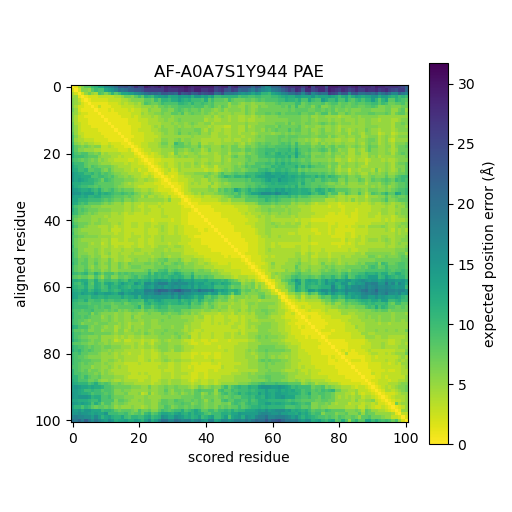 -4.968 -3.196 -7.134 1.00 61.62 100 GLY A O 1
ATOM 762 N N . SER A 1 101 ? -6.421 -2.506 -8.752 1.00 52.22 101 SER A N 1
ATOM 763 C CA . SER A 1 101 ? -7.321 -1.646 -7.962 1.00 52.22 101 SER A CA 1
ATOM 764 C C . SER A 1 101 ? -8.462 -2.446 -7.352 1.00 52.22 101 SER A C 1
ATOM 766 O O . SER A 1 101 ? -8.979 -3.339 -8.058 1.00 52.22 101 SER A O 1
#

pLDDT: mean 82.95, std 8.01, range [46.09, 92.94]

Radius of gyration: 16.02 Å; Cα contacts (8 Å, |Δi|>4): 52; chains: 1; bounding box: 44×30×38 Å

Foldseek 3Di:
DDPVVVVVVVVVVCCVCLVCVCVVCPDPVVVVVVDQLLNVLVVVVVVCVVVVVVCCVPPVCVDDDDDVVVVVVVVVLSVLSSQLSVCCVPVNDVVSSVSSD